Protein AF-A0A950RKT7-F1 (afdb_monomer_lite)

Foldseek 3Di:
DDPLVVVQVVVCVVVVHHDDSCPDDDDDLDPAAKDKDFDDDPPDPPFGQKIWIDSDPVDTDIDGLDPPRDPVSRVVRVVVVCVVVVCSRCVVVPDDDDDDPDD

pLDDT: mean 83.09, std 12.19, range [38.41, 96.81]

Secondary structure (DSSP, 8-state):
--HHHHHHHHHHHHHTS-------------SSPPEEEEE--TT-TT--SEEEEESSTTSEEEEE--SS--HHHHHHHHHHHHHHHHHHHHHHHH-PPPPP---

Sequence (103 aa):
MNHLDITLAARAHGTGRALRSAWFRHRRLQPQPLALVLFQLGAEPFSAAAIGWGERHDRLTLRVAGEPRNRDLAFALLLEFARWFNPRFEAPAAGRETFTRGE

Structure (mmCIF, N/CA/C/O backbone):
data_AF-A0A950RKT7-F1
#
_entry.id   AF-A0A950RKT7-F1
#
loop_
_atom_site.group_PDB
_atom_site.id
_atom_site.type_symbol
_atom_site.label_atom_id
_atom_site.label_alt_id
_atom_site.label_comp_id
_atom_site.label_asym_id
_atom_site.label_entity_id
_atom_site.label_seq_id
_atom_site.pdbx_PDB_ins_code
_atom_site.Cartn_x
_atom_site.Cartn_y
_atom_site.Cartn_z
_atom_site.occupancy
_atom_site.B_iso_or_equiv
_atom_site.auth_seq_id
_atom_site.auth_comp_id
_atom_site.auth_asym_id
_atom_site.auth_atom_id
_atom_site.pdbx_PDB_model_num
ATOM 1 N N . MET A 1 1 ? -6.230 21.010 22.298 1.00 57.94 1 MET A N 1
ATOM 2 C CA . MET A 1 1 ? -7.123 20.146 23.095 1.00 57.94 1 MET A CA 1
ATOM 3 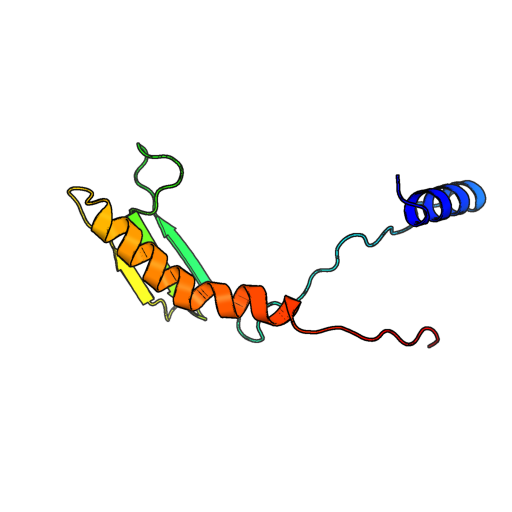C C . MET A 1 1 ? -8.549 20.471 22.680 1.00 57.94 1 MET A C 1
ATOM 5 O O . MET A 1 1 ? -8.946 21.622 22.806 1.00 57.94 1 MET A O 1
ATOM 9 N N . ASN A 1 2 ? -9.245 19.523 22.056 1.00 80.06 2 ASN A N 1
ATOM 10 C CA . ASN A 1 2 ? -10.616 19.679 21.555 1.00 80.06 2 ASN A CA 1
ATOM 11 C C . ASN A 1 2 ? -11.612 19.648 22.736 1.00 80.06 2 ASN A C 1
ATOM 13 O O . ASN A 1 2 ? -11.324 19.072 23.783 1.00 80.06 2 ASN A O 1
ATOM 17 N N . HIS A 1 3 ? -12.800 20.232 22.583 1.00 82.00 3 HIS A N 1
ATOM 18 C CA . HIS A 1 3 ? -13.907 20.151 23.543 1.00 82.00 3 HIS A CA 1
ATOM 19 C C . HIS A 1 3 ? -14.282 18.703 23.919 1.00 82.00 3 HIS A C 1
ATOM 21 O O . HIS A 1 3 ? -14.649 18.436 25.066 1.00 82.00 3 HIS A O 1
ATOM 27 N N . LEU A 1 4 ? -14.142 17.752 22.985 1.00 79.94 4 LEU A N 1
ATOM 28 C CA . LEU A 1 4 ? -14.283 16.314 23.259 1.00 79.94 4 LEU A CA 1
ATOM 29 C C . LEU A 1 4 ? -13.287 15.819 24.320 1.00 79.94 4 LEU A C 1
ATOM 31 O O . LEU A 1 4 ? -13.665 15.049 25.201 1.00 79.94 4 LEU A O 1
ATOM 35 N N . ASP A 1 5 ? -12.055 16.314 24.291 1.00 82.88 5 ASP A N 1
ATOM 36 C CA . ASP A 1 5 ? -10.963 15.881 25.174 1.00 82.88 5 ASP A CA 1
ATOM 37 C C . ASP A 1 5 ? -11.215 16.378 26.584 1.00 82.88 5 ASP A C 1
ATOM 39 O O . ASP A 1 5 ? -11.084 15.628 27.546 1.00 82.88 5 ASP A O 1
ATOM 43 N N . ILE A 1 6 ? -11.649 17.638 26.683 1.00 87.69 6 ILE A N 1
ATOM 44 C CA . ILE A 1 6 ? -12.037 18.286 27.936 1.00 87.69 6 ILE A CA 1
ATOM 45 C C . ILE A 1 6 ? -13.191 17.508 28.581 1.00 87.69 6 ILE A C 1
ATOM 47 O O . ILE A 1 6 ? -13.156 17.208 29.772 1.00 87.69 6 ILE A O 1
ATOM 51 N N . THR A 1 7 ? -14.185 17.114 27.783 1.00 87.50 7 THR A N 1
ATOM 52 C CA . THR A 1 7 ? -15.362 16.377 28.264 1.00 87.50 7 THR A CA 1
ATOM 53 C C . THR A 1 7 ? -15.000 14.960 28.719 1.00 87.50 7 THR A C 1
ATOM 55 O O . THR A 1 7 ? -15.456 14.503 29.770 1.00 87.50 7 THR A O 1
ATOM 58 N N . LEU A 1 8 ? -14.158 14.256 27.957 1.00 87.19 8 LEU A N 1
ATOM 59 C CA . LEU A 1 8 ? -13.673 12.922 28.317 1.00 87.19 8 LEU A CA 1
ATOM 60 C C . LEU A 1 8 ? -12.784 12.964 29.563 1.00 87.19 8 LEU A C 1
ATOM 62 O O . LEU A 1 8 ? -12.943 12.120 30.441 1.00 87.19 8 LEU A O 1
ATOM 66 N N . ALA A 1 9 ? -11.904 13.958 29.684 1.00 87.25 9 ALA A N 1
ATOM 67 C CA . ALA A 1 9 ? -11.055 14.138 30.857 1.00 87.25 9 ALA A CA 1
ATOM 68 C C . ALA A 1 9 ? -11.884 14.436 32.115 1.00 87.25 9 ALA A C 1
ATOM 70 O O . ALA A 1 9 ? -11.700 13.779 33.140 1.00 87.25 9 ALA A O 1
ATOM 71 N N . ALA A 1 10 ? -12.853 15.354 32.026 1.00 92.00 10 ALA A N 1
ATOM 72 C CA . ALA A 1 10 ? -13.749 15.676 33.136 1.00 92.00 10 ALA A CA 1
ATOM 73 C C . ALA A 1 10 ? -14.552 14.448 33.599 1.00 92.00 10 ALA A C 1
ATOM 75 O O . ALA A 1 10 ? -14.679 14.188 34.796 1.00 92.00 10 ALA A O 1
ATOM 76 N N . ARG A 1 11 ? -15.050 13.638 32.657 1.00 88.44 11 ARG A N 1
ATOM 77 C CA . ARG A 1 11 ? -15.815 12.426 32.976 1.00 88.44 11 ARG A CA 1
ATOM 78 C C . ARG A 1 11 ? -14.934 11.297 33.519 1.00 88.44 11 ARG A C 1
ATOM 80 O O . ARG A 1 11 ? -15.370 10.575 34.414 1.00 88.44 11 ARG A O 1
ATOM 87 N N . ALA A 1 12 ? -13.707 11.145 33.022 1.00 91.88 12 ALA A N 1
ATOM 88 C CA . ALA A 1 12 ? -12.743 10.186 33.561 1.00 91.88 12 ALA A CA 1
ATOM 89 C C . ALA A 1 12 ? -12.375 10.537 35.009 1.00 91.88 12 ALA A C 1
ATOM 91 O O . ALA A 1 12 ? -12.364 9.660 35.869 1.00 91.88 12 ALA A O 1
ATOM 92 N N . HIS A 1 13 ? -12.176 11.830 35.292 1.00 93.25 13 HIS A N 1
ATOM 93 C CA . HIS A 1 13 ? -11.932 12.330 36.642 1.00 93.25 13 HIS A CA 1
ATOM 94 C C . HIS A 1 13 ? -13.120 12.061 37.576 1.00 93.25 13 HIS A C 1
ATOM 96 O O . HIS A 1 13 ? -12.940 11.465 38.633 1.00 93.25 13 HIS A O 1
ATOM 102 N N . GLY A 1 14 ? -14.345 12.401 37.157 1.00 94.12 14 GLY A N 1
ATOM 103 C CA . GLY A 1 14 ? -15.545 12.187 37.976 1.00 94.12 14 GLY A CA 1
ATOM 104 C C . GLY A 1 14 ? -15.896 10.714 38.225 1.00 94.12 14 GLY A C 1
ATOM 105 O O . GLY A 1 14 ? -16.540 10.398 39.218 1.00 94.12 14 GLY A O 1
ATOM 106 N N . THR A 1 15 ? -15.479 9.801 37.342 1.00 90.44 15 THR A N 1
ATOM 107 C CA . THR A 1 15 ? -15.768 8.359 37.473 1.00 90.44 15 THR A CA 1
ATOM 108 C C . THR A 1 15 ? -14.597 7.536 38.008 1.00 90.44 15 THR A C 1
ATOM 110 O O . THR A 1 15 ? -14.775 6.348 38.277 1.00 90.44 15 THR A O 1
ATOM 113 N N . GLY A 1 16 ? -13.402 8.125 38.136 1.00 90.88 16 GLY A N 1
ATOM 114 C CA . GLY A 1 16 ? -12.177 7.417 38.520 1.00 90.88 16 GLY A CA 1
ATOM 115 C C . GLY A 1 16 ? -11.766 6.311 37.541 1.00 90.88 16 GLY A C 1
ATOM 116 O O . GLY A 1 16 ? -11.042 5.389 37.913 1.00 90.88 16 GLY A O 1
ATOM 117 N N . ARG A 1 17 ? -12.262 6.348 36.299 1.00 79.31 17 ARG A N 1
ATOM 118 C CA . ARG A 1 17 ? -12.048 5.304 35.291 1.00 79.31 17 ARG A CA 1
ATOM 119 C C . ARG A 1 17 ? -11.530 5.914 34.001 1.00 79.31 17 ARG A C 1
ATOM 121 O O . ARG A 1 17 ? -12.006 6.955 33.555 1.00 79.31 17 ARG A O 1
ATOM 128 N N . ALA A 1 18 ? -10.590 5.223 33.365 1.00 81.81 18 ALA A N 1
ATOM 129 C CA . ALA A 1 18 ? -10.154 5.579 32.024 1.00 81.81 18 ALA A CA 1
ATOM 130 C C . ALA A 1 18 ? -11.328 5.449 31.040 1.00 81.81 18 ALA A C 1
ATOM 132 O O . ALA A 1 18 ? -12.026 4.433 31.016 1.00 81.81 18 ALA A O 1
ATOM 133 N N . LEU A 1 19 ? -11.539 6.478 30.219 1.00 80.25 19 LEU A N 1
ATOM 134 C CA . LEU A 1 19 ? -12.571 6.487 29.187 1.00 80.25 19 LEU A CA 1
ATOM 135 C C . LEU A 1 19 ? -11.944 6.292 27.813 1.00 80.25 19 LEU A C 1
ATOM 137 O O . LEU A 1 19 ? -10.906 6.873 27.496 1.00 80.25 19 LEU A O 1
ATOM 141 N N . ARG A 1 20 ? -12.598 5.486 26.972 1.00 74.12 20 ARG A N 1
ATOM 142 C CA . ARG A 1 20 ? -12.207 5.347 25.569 1.00 74.12 20 ARG A CA 1
ATOM 143 C C . ARG A 1 20 ? -12.480 6.661 24.853 1.00 74.12 20 ARG A C 1
ATOM 145 O O . ARG A 1 20 ? -13.626 7.077 24.733 1.00 74.12 20 ARG A O 1
ATOM 152 N N . SER A 1 21 ? -11.422 7.271 24.344 1.00 75.25 21 SER A N 1
ATOM 153 C CA . SER A 1 21 ? -11.517 8.459 23.502 1.00 75.25 21 SER A CA 1
ATOM 154 C C . SER A 1 21 ? -11.886 8.140 22.054 1.00 75.25 21 SER A C 1
ATOM 156 O O . SER A 1 21 ? -12.345 9.028 21.350 1.00 75.25 21 SER A O 1
ATOM 158 N N . ALA A 1 22 ? -11.713 6.879 21.629 1.00 68.94 22 ALA A N 1
ATOM 159 C CA . ALA A 1 22 ? -12.051 6.353 20.300 1.00 68.94 22 ALA A CA 1
ATOM 160 C C . ALA A 1 22 ? -11.707 7.309 19.140 1.00 68.94 22 ALA A C 1
ATOM 162 O O . ALA A 1 22 ? -12.424 7.366 18.145 1.00 68.94 22 ALA A O 1
ATOM 163 N N . TRP A 1 23 ? -10.592 8.040 19.263 1.00 67.12 23 TRP A N 1
ATOM 164 C CA . TRP A 1 23 ? -10.110 8.981 18.246 1.00 67.12 23 TRP A CA 1
ATOM 165 C C . TRP A 1 23 ? -9.964 8.341 16.874 1.00 67.12 23 TRP A C 1
ATOM 167 O O . TRP A 1 23 ? -10.163 8.985 15.847 1.00 67.12 23 TRP A O 1
ATOM 177 N N . PHE A 1 24 ? -9.619 7.057 16.882 1.00 68.06 24 PHE A N 1
ATOM 178 C CA . PHE A 1 24 ? -9.430 6.255 15.698 1.00 68.06 24 PHE A CA 1
ATOM 179 C C . PHE A 1 24 ? -10.269 4.994 15.818 1.00 68.06 24 PH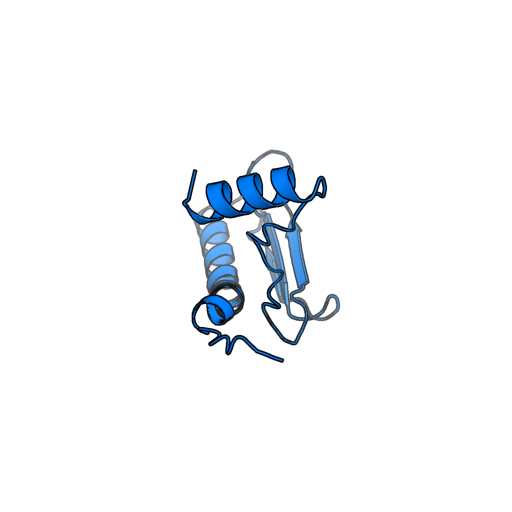E A C 1
ATOM 181 O O . PHE A 1 24 ? -10.341 4.351 16.867 1.00 68.06 24 PHE A O 1
ATOM 188 N N . ARG A 1 25 ? -10.887 4.638 14.701 1.00 71.44 25 ARG A N 1
ATOM 189 C CA . ARG A 1 25 ? -11.577 3.371 14.507 1.00 71.44 25 ARG A CA 1
ATOM 190 C C . ARG A 1 25 ? -10.856 2.621 13.407 1.00 71.44 25 ARG A C 1
ATOM 192 O O . ARG A 1 25 ? -10.492 3.212 12.390 1.00 71.44 25 ARG A O 1
ATOM 199 N N . HIS A 1 26 ? -10.676 1.321 13.592 1.00 77.19 26 HIS A N 1
ATOM 200 C CA . HIS A 1 26 ? -10.249 0.478 12.488 1.00 77.19 26 HIS A CA 1
ATOM 201 C C . HIS A 1 26 ? -11.380 0.446 11.466 1.00 77.19 26 HIS A C 1
ATOM 203 O O . HIS A 1 26 ? -12.493 0.024 11.778 1.00 77.19 26 HIS A O 1
ATOM 209 N N . ARG A 1 27 ? -11.102 0.920 10.253 1.00 79.12 27 ARG A N 1
ATOM 210 C CA . ARG A 1 27 ? -12.023 0.799 9.129 1.00 79.12 27 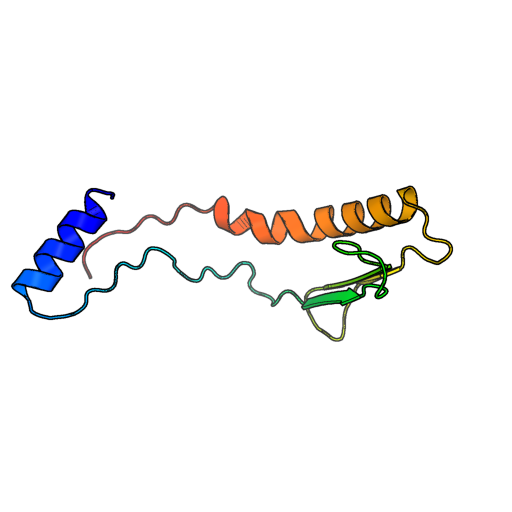ARG A CA 1
ATOM 211 C C . ARG A 1 27 ? -11.478 -0.243 8.175 1.00 79.12 27 ARG A C 1
ATOM 213 O O . ARG A 1 27 ? -10.318 -0.191 7.774 1.00 79.12 27 ARG A O 1
ATOM 220 N N . ARG A 1 28 ? -12.332 -1.191 7.808 1.00 84.06 28 ARG A N 1
ATOM 221 C CA . ARG A 1 28 ? -12.019 -2.142 6.749 1.00 84.06 28 ARG A CA 1
ATOM 222 C C . ARG A 1 28 ? -11.928 -1.379 5.429 1.00 84.06 28 ARG A C 1
ATOM 224 O O . ARG A 1 28 ? -12.892 -0.721 5.048 1.00 84.06 28 ARG A O 1
ATOM 231 N N . LEU A 1 29 ? -10.781 -1.468 4.758 1.00 87.31 29 LEU A N 1
ATOM 232 C CA . LEU A 1 29 ? -10.578 -0.788 3.479 1.00 87.31 29 LEU A CA 1
ATOM 233 C C . LEU A 1 29 ? -11.324 -1.495 2.344 1.00 87.31 29 LEU A C 1
ATOM 235 O O . LEU A 1 29 ? -12.020 -0.859 1.561 1.00 87.31 29 LEU A O 1
ATOM 239 N N . GLN A 1 30 ? -11.225 -2.826 2.295 1.00 86.38 30 GLN A N 1
ATOM 240 C CA . GLN A 1 30 ? -11.843 -3.665 1.270 1.00 86.38 30 GLN A CA 1
ATOM 241 C C . GLN A 1 30 ? -12.399 -4.969 1.868 1.00 86.38 30 GLN A C 1
ATOM 243 O O . GLN A 1 30 ? -11.929 -5.420 2.921 1.00 86.38 30 GLN A O 1
ATOM 248 N N . PRO A 1 31 ? -13.391 -5.611 1.218 1.00 85.88 31 PRO A N 1
ATOM 249 C CA . PRO A 1 31 ? -13.837 -6.946 1.598 1.00 85.88 31 PRO A CA 1
ATOM 250 C C . PRO A 1 31 ? -12.700 -7.975 1.496 1.00 85.88 31 PRO A C 1
ATOM 252 O O . PRO A 1 31 ? -12.450 -8.732 2.429 1.00 85.88 31 PRO A O 1
ATOM 255 N N . GLN A 1 32 ? -11.955 -7.984 0.402 1.00 86.31 32 GLN A N 1
ATOM 256 C CA . GLN A 1 32 ? -10.791 -8.848 0.250 1.00 86.31 32 GLN A CA 1
ATOM 257 C C . GLN A 1 32 ? -9.560 -8.198 0.907 1.00 86.31 32 GLN A C 1
ATOM 259 O O . GLN A 1 32 ? -9.444 -6.969 0.898 1.00 86.31 32 GLN A O 1
ATOM 264 N N . PRO A 1 33 ? -8.650 -8.982 1.513 1.00 87.62 33 PRO A N 1
ATOM 265 C CA . PRO A 1 33 ? -7.417 -8.434 2.063 1.00 87.62 33 PRO A CA 1
ATOM 266 C C . PRO A 1 33 ? -6.538 -7.862 0.944 1.00 87.62 33 PRO A C 1
ATOM 268 O O . PRO A 1 33 ? -6.500 -8.393 -0.160 1.00 87.62 33 PRO A O 1
ATOM 271 N N . LEU A 1 34 ? -5.800 -6.794 1.240 1.00 91.06 34 LEU A N 1
ATOM 272 C CA . LEU A 1 34 ? -4.767 -6.282 0.341 1.00 91.06 34 LEU A CA 1
ATOM 273 C C . LEU A 1 34 ? -3.445 -6.969 0.681 1.00 91.06 34 LEU A C 1
ATOM 275 O O . LEU A 1 34 ? -2.993 -6.909 1.823 1.00 91.06 34 LEU A O 1
ATOM 279 N N . ALA A 1 35 ? -2.830 -7.614 -0.304 1.00 93.50 35 ALA A N 1
ATOM 280 C CA . ALA A 1 35 ? -1.505 -8.200 -0.192 1.00 93.50 35 ALA A CA 1
ATOM 281 C C . ALA A 1 35 ? -0.499 -7.273 -0.878 1.00 93.50 35 ALA A C 1
ATOM 283 O O . ALA A 1 35 ? -0.635 -6.992 -2.068 1.00 93.50 35 ALA A O 1
ATOM 284 N N . LEU A 1 36 ? 0.486 -6.789 -0.118 1.00 94.12 36 LEU A N 1
ATOM 285 C CA . LEU A 1 36 ? 1.526 -5.869 -0.576 1.00 94.12 36 LEU A CA 1
ATOM 286 C C . LEU A 1 36 ? 2.896 -6.393 -0.152 1.00 94.12 36 LEU A C 1
ATOM 288 O O . LEU A 1 36 ? 3.100 -6.717 1.017 1.00 94.12 36 LEU A O 1
ATOM 292 N N . VAL A 1 37 ? 3.835 -6.438 -1.090 1.00 93.44 37 VAL A N 1
ATOM 293 C CA . VAL A 1 37 ? 5.233 -6.798 -0.847 1.00 93.44 37 VAL A CA 1
ATOM 294 C C . VAL A 1 37 ? 6.108 -5.749 -1.514 1.00 93.44 37 VAL A C 1
ATOM 296 O O . VAL A 1 37 ? 6.047 -5.567 -2.727 1.00 93.44 37 VAL A O 1
ATOM 299 N N . LEU A 1 38 ? 6.915 -5.056 -0.716 1.00 91.50 38 LEU A N 1
ATOM 300 C CA . LEU A 1 38 ? 7.870 -4.056 -1.182 1.00 91.50 38 LEU A CA 1
ATOM 301 C C . LEU A 1 38 ? 9.276 -4.606 -0.994 1.00 91.50 38 LEU A C 1
ATOM 303 O O . LEU A 1 38 ? 9.622 -5.062 0.095 1.00 91.50 38 LEU A O 1
ATOM 307 N N . PHE A 1 39 ? 10.084 -4.550 -2.046 1.00 90.12 39 PHE A N 1
ATOM 308 C CA . PHE A 1 39 ? 11.488 -4.923 -1.987 1.00 90.12 39 PHE A CA 1
ATOM 309 C C . PHE A 1 39 ? 12.361 -3.707 -2.281 1.00 90.12 39 PHE A C 1
ATOM 311 O O . PHE A 1 39 ? 12.186 -3.035 -3.298 1.00 90.12 39 PHE A O 1
ATOM 318 N N . GLN A 1 40 ? 13.318 -3.445 -1.396 1.00 87.19 40 GLN A N 1
ATOM 319 C CA . GLN A 1 40 ? 14.258 -2.331 -1.478 1.00 87.19 40 GLN A CA 1
ATOM 320 C C . GLN A 1 40 ? 15.689 -2.888 -1.490 1.00 87.19 40 GLN A C 1
ATOM 322 O O . GLN A 1 40 ? 16.001 -3.784 -0.707 1.00 87.19 40 GLN A O 1
ATOM 327 N N . LEU A 1 41 ? 16.577 -2.343 -2.333 1.00 82.50 41 LEU A N 1
ATOM 328 C CA . LEU A 1 41 ? 18.018 -2.609 -2.194 1.00 82.50 41 LEU A CA 1
ATOM 329 C C . LEU A 1 41 ? 18.590 -1.699 -1.103 1.00 82.50 41 LEU A C 1
ATOM 331 O O . LEU A 1 41 ? 18.233 -0.521 -1.027 1.00 82.50 41 LEU A O 1
ATOM 335 N N . GLY A 1 42 ? 19.499 -2.228 -0.284 1.00 79.19 42 GLY A N 1
ATOM 336 C CA . GLY A 1 42 ? 19.917 -1.622 0.988 1.00 79.19 42 GLY A CA 1
ATOM 337 C C . GLY A 1 42 ? 20.484 -0.194 0.942 1.00 79.19 42 GLY A C 1
ATOM 338 O O . GLY A 1 42 ? 20.550 0.445 1.984 1.00 79.19 42 GLY A O 1
ATOM 339 N N . ALA A 1 43 ? 20.860 0.329 -0.227 1.00 71.88 43 ALA A N 1
ATOM 340 C CA . ALA A 1 43 ? 21.537 1.620 -0.359 1.00 71.88 43 ALA A CA 1
ATOM 341 C C . ALA A 1 43 ? 20.620 2.837 -0.611 1.00 71.88 43 ALA A C 1
ATOM 343 O O . ALA A 1 43 ? 21.123 3.956 -0.637 1.00 71.88 43 ALA A O 1
ATOM 344 N N . GLU A 1 44 ? 19.304 2.665 -0.803 1.00 70.50 44 GLU A N 1
ATOM 345 C CA . GLU A 1 44 ? 18.408 3.793 -1.126 1.00 70.50 44 GLU A CA 1
ATOM 346 C C . GLU A 1 44 ? 17.143 3.825 -0.262 1.00 70.50 44 GLU A C 1
ATOM 348 O O . GLU A 1 44 ? 16.217 3.042 -0.512 1.00 70.50 44 GLU A O 1
ATOM 353 N N . PRO A 1 45 ? 17.064 4.742 0.718 1.00 73.75 45 PRO A N 1
ATOM 354 C CA . PRO A 1 45 ? 15.866 4.909 1.524 1.00 73.75 45 PRO A CA 1
ATOM 355 C C . PRO A 1 45 ? 14.694 5.376 0.654 1.00 73.75 45 PRO A C 1
ATOM 357 O O . PRO A 1 45 ? 14.865 6.162 -0.276 1.00 73.75 45 PRO A O 1
ATOM 360 N N . PHE A 1 46 ? 13.492 4.902 0.985 1.00 74.94 46 PHE A N 1
ATOM 361 C CA . PHE A 1 46 ? 12.236 5.274 0.317 1.00 74.94 46 PHE A CA 1
ATOM 362 C C . PHE A 1 46 ? 12.132 4.851 -1.160 1.00 74.94 46 PHE A C 1
ATOM 364 O O . PHE A 1 46 ? 11.296 5.378 -1.893 1.00 74.94 46 PHE A O 1
ATOM 371 N N . SER A 1 47 ? 12.946 3.884 -1.597 1.00 80.38 47 SER A N 1
ATOM 372 C CA . SER A 1 47 ? 12.862 3.291 -2.935 1.00 80.38 47 SER A CA 1
ATOM 373 C C . SER A 1 47 ? 12.195 1.913 -2.896 1.00 80.38 47 SER A C 1
ATOM 375 O O . SER A 1 47 ? 12.296 1.180 -1.914 1.00 80.38 47 SER A O 1
ATOM 377 N N . ALA A 1 48 ? 11.533 1.533 -3.988 1.00 85.94 48 ALA A N 1
ATOM 378 C CA . ALA A 1 48 ? 11.070 0.167 -4.205 1.00 85.94 48 ALA A CA 1
ATOM 379 C C . ALA A 1 48 ? 11.668 -0.348 -5.518 1.00 85.94 48 ALA A C 1
ATOM 381 O O . ALA A 1 48 ? 11.318 0.119 -6.599 1.00 85.94 48 ALA A O 1
ATOM 382 N N . ALA A 1 49 ? 12.590 -1.304 -5.417 1.00 88.44 49 ALA A N 1
ATOM 383 C CA . ALA A 1 49 ? 13.186 -1.975 -6.571 1.00 88.44 49 ALA A CA 1
ATOM 384 C C . ALA A 1 49 ? 12.195 -2.953 -7.223 1.00 88.44 49 ALA A C 1
ATOM 386 O O . ALA A 1 49 ? 12.207 -3.143 -8.441 1.00 88.44 49 ALA A O 1
ATOM 387 N N . ALA A 1 50 ? 11.313 -3.543 -6.414 1.00 91.44 50 ALA A N 1
ATOM 388 C CA . ALA A 1 50 ? 10.184 -4.330 -6.881 1.00 91.44 50 ALA A CA 1
ATOM 389 C C 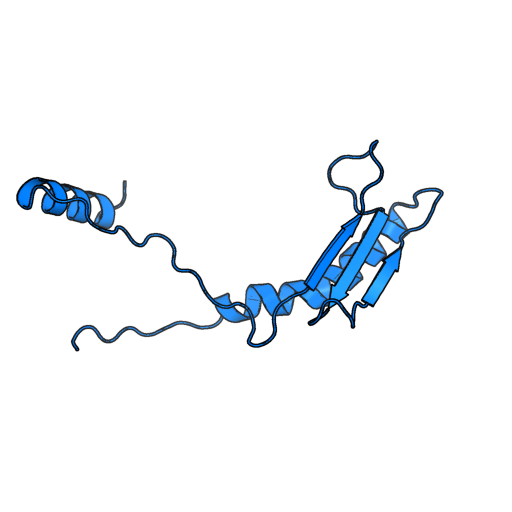. ALA A 1 50 ? 8.971 -4.149 -5.962 1.00 91.44 50 ALA A C 1
ATOM 391 O O . ALA A 1 50 ? 9.115 -3.930 -4.756 1.00 91.44 50 ALA A O 1
ATOM 392 N N . ILE A 1 51 ? 7.778 -4.267 -6.544 1.00 94.56 51 ILE A N 1
ATOM 393 C CA . ILE A 1 51 ? 6.506 -4.244 -5.820 1.00 94.56 51 ILE A CA 1
ATOM 394 C C . ILE A 1 51 ? 5.659 -5.416 -6.306 1.00 94.56 51 ILE A C 1
ATOM 396 O O . ILE A 1 51 ? 5.430 -5.575 -7.505 1.00 94.56 51 ILE A O 1
ATOM 400 N N . GLY A 1 52 ? 5.191 -6.225 -5.361 1.00 95.94 52 GLY A N 1
ATOM 401 C CA . GLY A 1 52 ? 4.130 -7.203 -5.553 1.00 95.94 52 GLY A CA 1
ATOM 402 C C . GLY A 1 52 ? 2.838 -6.696 -4.923 1.00 95.94 52 GLY A C 1
ATOM 403 O O . GLY A 1 52 ? 2.844 -6.331 -3.747 1.00 95.94 52 GLY A O 1
ATOM 404 N N . TRP A 1 53 ? 1.732 -6.678 -5.666 1.00 96.81 53 TRP A N 1
ATOM 405 C CA . TRP A 1 53 ? 0.433 -6.279 -5.118 1.00 96.81 53 TRP A CA 1
ATOM 406 C C . TRP A 1 53 ? -0.726 -7.131 -5.636 1.00 96.81 53 TRP A C 1
ATOM 408 O O . TRP A 1 53 ? -0.722 -7.596 -6.775 1.00 96.81 53 TRP A O 1
ATOM 418 N N . GLY A 1 54 ? -1.744 -7.331 -4.803 1.00 95.25 54 GLY A N 1
ATOM 419 C CA . GLY A 1 54 ? -2.934 -8.090 -5.170 1.00 95.25 54 GLY A CA 1
ATOM 420 C C . GLY A 1 54 ? -3.917 -8.248 -4.017 1.00 95.25 54 GLY A C 1
ATOM 421 O O . GLY A 1 54 ? -3.793 -7.613 -2.973 1.00 95.25 54 GLY A O 1
ATOM 422 N N . GLU A 1 55 ? -4.907 -9.113 -4.212 1.00 91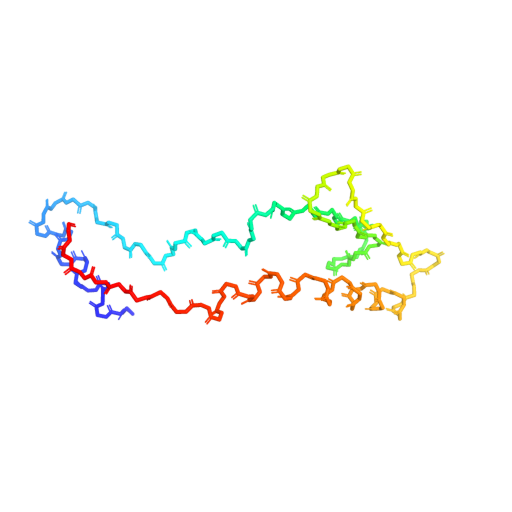.50 55 GLU A N 1
ATOM 423 C CA . GLU A 1 55 ? -5.951 -9.396 -3.211 1.00 91.50 55 GLU A CA 1
ATOM 424 C C . GLU A 1 55 ? -5.669 -10.689 -2.420 1.00 91.50 55 GLU A C 1
ATOM 426 O O . GLU A 1 55 ? -6.414 -11.063 -1.515 1.00 91.50 55 GLU A O 1
ATOM 431 N N . ARG A 1 56 ? -4.593 -11.405 -2.778 1.00 87.44 56 ARG A N 1
ATOM 432 C CA . ARG A 1 56 ? -4.136 -12.650 -2.147 1.00 87.44 56 ARG A CA 1
ATOM 433 C C . ARG A 1 56 ? -2.627 -12.820 -2.330 1.00 87.44 56 ARG A C 1
ATOM 435 O O . ARG A 1 56 ? -2.070 -12.351 -3.319 1.00 87.44 56 ARG A O 1
ATOM 442 N N . HIS A 1 57 ? -1.980 -13.531 -1.407 1.00 82.94 57 HIS A N 1
ATOM 443 C CA . HIS A 1 57 ? -0.531 -13.774 -1.441 1.00 82.94 57 HIS A CA 1
ATOM 444 C C . HIS A 1 57 ? -0.079 -14.643 -2.630 1.00 82.94 57 HIS A C 1
ATOM 446 O O . HIS A 1 57 ? 1.048 -14.508 -3.089 1.00 82.94 57 HIS A O 1
ATOM 452 N N . ASP A 1 58 ? -0.958 -15.508 -3.141 1.00 88.19 58 ASP A N 1
ATOM 453 C CA . ASP A 1 58 ? -0.720 -16.421 -4.268 1.00 88.19 58 ASP A CA 1
ATOM 454 C C . ASP A 1 58 ? -1.062 -15.801 -5.634 1.00 88.19 58 ASP A C 1
ATOM 456 O O . ASP A 1 58 ? -0.871 -16.428 -6.674 1.00 88.19 58 ASP A O 1
ATOM 460 N N . ARG A 1 59 ? -1.568 -14.561 -5.651 1.00 89.75 59 ARG A N 1
ATOM 461 C CA . ARG A 1 59 ? -2.017 -13.869 -6.864 1.00 89.75 59 ARG A CA 1
ATOM 462 C C . ARG A 1 59 ? -1.561 -12.414 -6.866 1.00 89.75 59 ARG A C 1
ATOM 464 O O . ARG A 1 59 ? -2.373 -11.487 -6.865 1.00 89.75 59 ARG A O 1
ATOM 471 N N . LEU A 1 60 ? -0.245 -12.228 -6.858 1.00 94.81 60 LEU A N 1
ATOM 472 C CA . LEU A 1 60 ? 0.382 -10.912 -6.914 1.00 94.81 60 LEU A CA 1
ATOM 473 C C . LEU A 1 60 ? 0.708 -10.518 -8.355 1.00 94.81 60 LEU A C 1
ATOM 475 O O . LEU A 1 60 ? 1.283 -11.291 -9.119 1.00 94.81 60 LEU A O 1
ATOM 479 N N . THR A 1 61 ? 0.391 -9.275 -8.702 1.00 95.81 61 THR A N 1
ATOM 480 C CA . THR A 1 61 ? 1.033 -8.585 -9.819 1.00 95.81 61 THR A CA 1
ATOM 481 C C . THR A 1 61 ? 2.403 -8.137 -9.339 1.00 95.81 61 THR A C 1
ATOM 483 O O . THR A 1 61 ? 2.488 -7.318 -8.428 1.00 95.81 61 THR A O 1
ATOM 486 N N . LEU A 1 62 ? 3.462 -8.699 -9.919 1.00 95.12 62 LEU A N 1
ATOM 487 C CA . LEU A 1 62 ? 4.841 -8.315 -9.631 1.00 95.12 62 LEU A CA 1
ATOM 488 C C . LEU A 1 62 ? 5.355 -7.370 -10.719 1.00 95.12 62 LEU A C 1
ATOM 490 O O . LEU A 1 62 ? 5.236 -7.648 -11.919 1.00 95.12 62 LEU A O 1
ATOM 494 N N . ARG A 1 63 ? 5.963 -6.266 -10.291 1.00 94.00 63 ARG A N 1
ATOM 495 C CA . ARG A 1 63 ? 6.765 -5.383 -11.137 1.00 94.00 63 ARG A CA 1
ATOM 496 C C . ARG A 1 63 ? 8.130 -5.169 -10.524 1.00 94.00 63 ARG A C 1
ATOM 498 O O . ARG A 1 63 ? 8.271 -5.104 -9.305 1.00 94.00 63 ARG A O 1
ATOM 505 N N . VAL A 1 64 ? 9.116 -5.025 -11.397 1.00 91.50 64 VAL A N 1
ATOM 506 C CA . VAL A 1 64 ? 10.517 -4.804 -11.052 1.00 91.50 64 VAL A CA 1
ATOM 507 C C . VAL A 1 64 ? 10.994 -3.634 -11.902 1.00 91.50 64 VAL A C 1
ATOM 509 O O . VAL A 1 64 ? 10.837 -3.671 -13.119 1.00 91.50 64 VAL A O 1
ATOM 512 N N . ALA A 1 65 ? 11.540 -2.594 -11.274 1.00 85.00 65 ALA A N 1
ATOM 513 C CA . ALA A 1 65 ? 12.068 -1.435 -12.000 1.00 85.00 65 ALA A CA 1
ATOM 514 C C . ALA A 1 65 ? 13.404 -1.749 -12.709 1.00 85.00 65 ALA A C 1
ATOM 516 O O . ALA A 1 65 ? 13.785 -1.039 -13.634 1.00 85.00 65 ALA A O 1
ATOM 517 N N . GLY A 1 66 ? 14.065 -2.846 -12.315 1.00 68.00 66 GLY A N 1
ATOM 518 C CA . GLY A 1 66 ? 15.297 -3.357 -12.922 1.00 68.00 66 GLY A CA 1
ATOM 519 C C . GLY A 1 66 ? 16.566 -2.632 -12.458 1.00 68.00 66 GLY A C 1
ATOM 520 O O . GLY A 1 66 ? 16.495 -1.584 -11.819 1.00 68.00 66 GLY A O 1
ATOM 521 N N . GLU A 1 67 ? 17.721 -3.222 -12.783 1.00 66.38 67 GLU A N 1
ATOM 522 C CA . GLU A 1 67 ? 19.063 -2.635 -12.628 1.00 66.38 67 GLU A CA 1
ATOM 523 C C . GLU A 1 67 ? 19.700 -2.490 -14.035 1.00 66.38 67 GLU A C 1
ATOM 525 O O . GLU A 1 67 ? 19.538 -3.410 -14.843 1.00 66.38 67 GLU A O 1
ATOM 530 N N . PRO A 1 68 ? 20.416 -1.392 -14.365 1.00 67.81 68 PRO A N 1
ATOM 531 C CA . PRO A 1 68 ? 20.666 -0.225 -13.529 1.00 67.81 68 PRO A CA 1
ATOM 532 C C . PRO A 1 68 ? 19.393 0.545 -13.197 1.00 67.81 68 PRO A C 1
ATOM 534 O O . PRO A 1 68 ? 18.485 0.647 -14.024 1.00 67.81 68 PRO A O 1
ATOM 537 N N . ARG A 1 69 ? 19.325 1.081 -11.977 1.00 68.50 69 ARG A N 1
ATOM 538 C CA . ARG A 1 69 ? 18.168 1.856 -11.518 1.00 68.50 69 ARG A CA 1
ATOM 539 C C . ARG A 1 69 ? 17.900 3.040 -12.438 1.00 68.50 69 ARG A C 1
ATOM 541 O O . ARG A 1 69 ? 18.620 4.037 -12.437 1.00 68.50 69 ARG A O 1
ATOM 548 N N . ASN A 1 70 ? 16.809 2.947 -13.186 1.00 82.25 70 ASN A N 1
ATOM 549 C CA . ASN A 1 70 ? 16.278 4.049 -13.965 1.00 82.25 70 ASN A CA 1
ATOM 550 C C . ASN A 1 70 ? 15.126 4.697 -13.185 1.00 82.25 70 ASN A C 1
ATOM 552 O O . ASN A 1 70 ? 14.118 4.052 -12.884 1.00 82.25 70 ASN A O 1
ATOM 556 N N . ARG A 1 71 ? 15.276 5.988 -12.865 1.00 85.00 71 ARG A N 1
ATOM 557 C CA . ARG A 1 71 ? 14.267 6.766 -12.138 1.00 85.00 71 ARG A CA 1
ATOM 558 C C . ARG A 1 71 ? 12.914 6.739 -12.848 1.00 85.00 71 ARG A C 1
ATOM 560 O O . ARG A 1 71 ? 11.900 6.567 -12.180 1.00 85.00 71 ARG A O 1
ATOM 567 N N . ASP A 1 72 ? 12.890 6.844 -14.170 1.00 89.50 72 ASP A N 1
ATOM 568 C CA . ASP A 1 72 ? 11.647 6.839 -14.942 1.00 89.50 72 ASP A CA 1
ATOM 569 C C . ASP A 1 72 ? 10.923 5.497 -14.815 1.00 89.50 72 ASP A C 1
ATOM 571 O O . ASP A 1 72 ? 9.707 5.469 -14.632 1.00 89.50 72 ASP A O 1
ATOM 575 N N . LEU A 1 73 ? 11.667 4.384 -14.807 1.00 88.31 73 LEU A N 1
ATOM 576 C CA . LEU A 1 73 ? 11.101 3.051 -14.577 1.00 88.31 73 LEU A CA 1
ATOM 577 C C . LEU A 1 73 ? 10.578 2.893 -13.145 1.00 88.31 73 LEU A C 1
ATOM 579 O O . LEU A 1 73 ? 9.498 2.336 -12.946 1.00 88.31 73 LEU A O 1
ATOM 583 N N . ALA A 1 74 ? 11.294 3.423 -12.151 1.00 86.94 74 ALA A N 1
ATOM 584 C CA . ALA A 1 74 ? 10.838 3.416 -10.762 1.00 86.94 74 ALA A CA 1
ATOM 585 C C . ALA A 1 74 ? 9.537 4.220 -10.585 1.00 86.94 74 ALA A C 1
ATOM 587 O O . ALA A 1 74 ? 8.593 3.746 -9.952 1.00 86.94 74 ALA A O 1
ATOM 588 N N . PHE A 1 75 ? 9.445 5.409 -11.191 1.00 89.50 75 PHE A N 1
ATOM 589 C CA . PHE A 1 75 ? 8.222 6.213 -11.171 1.00 89.50 75 PHE A CA 1
ATOM 590 C C . PHE A 1 75 ? 7.085 5.558 -11.955 1.00 89.50 75 PHE A C 1
ATOM 592 O O . PHE A 1 75 ? 5.954 5.561 -11.475 1.00 89.50 75 PHE A O 1
ATOM 599 N N . ALA A 1 76 ? 7.357 4.964 -13.118 1.00 90.81 76 ALA A N 1
ATOM 600 C CA . ALA A 1 76 ? 6.351 4.243 -13.894 1.00 90.81 76 ALA A CA 1
ATOM 601 C C . ALA A 1 76 ? 5.749 3.079 -13.091 1.00 90.81 76 ALA A C 1
ATOM 603 O O . ALA A 1 76 ? 4.527 2.935 -13.038 1.00 90.81 76 ALA A O 1
ATOM 604 N N . LEU A 1 77 ? 6.595 2.313 -12.396 1.00 91.31 77 LEU A N 1
ATOM 605 C CA . LEU A 1 77 ? 6.175 1.245 -11.496 1.00 91.31 77 LEU A CA 1
ATOM 606 C C . LEU A 1 77 ? 5.303 1.789 -10.354 1.00 91.31 77 LEU A C 1
ATOM 608 O O . LEU A 1 77 ? 4.209 1.275 -10.113 1.00 91.31 77 LEU A O 1
ATOM 612 N N . LEU A 1 78 ? 5.753 2.846 -9.669 1.00 91.38 78 LEU A N 1
ATOM 613 C CA . LEU A 1 78 ? 4.990 3.471 -8.582 1.00 91.38 78 LEU A CA 1
ATOM 614 C C . LEU A 1 78 ? 3.646 4.023 -9.062 1.00 91.38 78 LEU A C 1
ATOM 616 O O . LEU A 1 78 ? 2.653 3.904 -8.349 1.00 91.38 78 LEU A O 1
ATOM 620 N N . LEU A 1 79 ? 3.589 4.596 -10.265 1.00 94.56 79 LEU A N 1
ATOM 621 C CA . LEU A 1 79 ? 2.351 5.084 -10.870 1.00 94.56 79 LEU A CA 1
ATOM 622 C C . LEU A 1 79 ? 1.385 3.939 -11.184 1.00 94.56 79 LEU A C 1
ATOM 624 O O . LEU A 1 79 ? 0.188 4.079 -10.931 1.00 94.56 79 LEU A O 1
ATOM 628 N N . GLU A 1 80 ? 1.876 2.814 -11.707 1.00 95.00 80 GLU A N 1
ATOM 629 C CA . GLU A 1 80 ? 1.056 1.617 -11.932 1.00 95.00 80 GLU A CA 1
ATOM 630 C C . GLU A 1 80 ? 0.471 1.103 -10.609 1.00 95.00 80 GLU A C 1
ATOM 632 O O . GLU A 1 80 ? -0.742 0.901 -10.498 1.00 95.00 80 GLU A O 1
ATOM 637 N N . PHE A 1 81 ? 1.311 0.985 -9.579 1.00 95.38 81 PHE A N 1
ATOM 638 C CA . PHE A 1 81 ? 0.882 0.586 -8.243 1.00 95.38 81 PHE A CA 1
ATOM 639 C C . PHE A 1 81 ? -0.139 1.566 -7.644 1.00 95.38 81 PHE A C 1
ATOM 641 O O . PHE A 1 81 ? -1.200 1.147 -7.178 1.00 95.38 81 PHE A O 1
ATOM 648 N N . ALA A 1 82 ? 0.128 2.873 -7.701 1.00 95.38 82 ALA A N 1
ATOM 649 C CA . ALA A 1 82 ? -0.740 3.910 -7.145 1.00 95.38 82 ALA A CA 1
ATOM 650 C C . ALA A 1 82 ? -2.128 3.916 -7.801 1.00 95.38 82 ALA A C 1
ATOM 652 O O . ALA A 1 82 ? -3.136 4.064 -7.109 1.00 95.38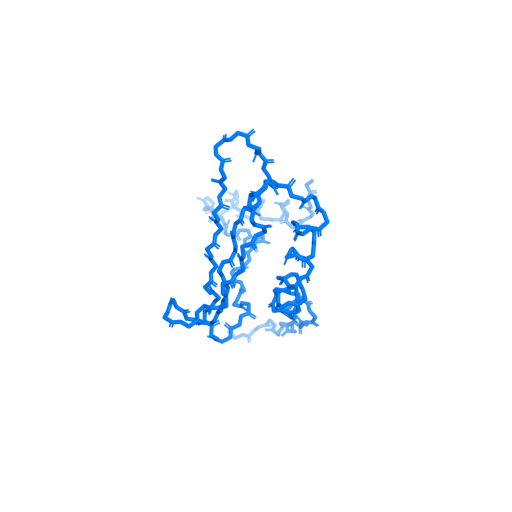 82 ALA A O 1
ATOM 653 N N . ARG A 1 83 ? -2.206 3.688 -9.120 1.00 96.75 83 ARG A N 1
ATOM 654 C CA . ARG A 1 83 ? -3.487 3.545 -9.835 1.00 96.75 83 ARG A CA 1
ATOM 655 C C . ARG A 1 83 ? -4.318 2.376 -9.310 1.00 96.75 83 ARG A C 1
ATOM 657 O O . ARG A 1 83 ? -5.542 2.464 -9.301 1.00 96.75 83 ARG A O 1
ATOM 664 N N . TRP A 1 84 ? -3.677 1.295 -8.867 1.00 95.31 84 TRP A N 1
ATOM 665 C CA . TRP A 1 84 ? -4.367 0.147 -8.283 1.00 95.31 84 TRP A CA 1
ATOM 666 C C . TRP A 1 84 ? -4.700 0.342 -6.794 1.00 95.31 84 TRP A C 1
ATOM 668 O O . TRP A 1 84 ? -5.804 -0.010 -6.366 1.00 95.31 84 TRP A O 1
ATOM 678 N N . PHE A 1 85 ? -3.770 0.895 -6.010 1.00 95.00 85 PHE A N 1
ATOM 679 C CA . PHE A 1 85 ? -3.871 1.005 -4.553 1.00 95.00 85 PHE A CA 1
ATOM 680 C C . PHE A 1 85 ? -4.740 2.177 -4.092 1.00 95.00 85 PHE A C 1
ATOM 682 O O . PHE A 1 85 ? -5.630 1.978 -3.265 1.00 95.00 85 PHE A O 1
ATOM 689 N N . ASN A 1 86 ? -4.533 3.381 -4.638 1.00 95.06 86 ASN A N 1
ATOM 690 C CA . ASN A 1 86 ? -5.185 4.596 -4.137 1.00 95.06 86 ASN A CA 1
ATOM 691 C C . ASN A 1 86 ? -6.717 4.491 -4.150 1.00 95.06 86 ASN A C 1
ATOM 693 O O . ASN A 1 86 ? -7.321 4.785 -3.123 1.00 95.06 86 ASN A O 1
ATOM 697 N N . PRO A 1 87 ? -7.380 3.986 -5.213 1.00 93.38 87 PRO A N 1
ATOM 698 C CA . PRO A 1 87 ? -8.833 3.819 -5.182 1.00 93.38 87 PRO A CA 1
ATOM 699 C C . PRO A 1 87 ? -9.310 2.892 -4.056 1.00 93.38 87 PRO A C 1
ATOM 701 O O . PRO A 1 87 ? -10.369 3.115 -3.481 1.00 93.38 87 PRO A O 1
ATOM 704 N N . ARG A 1 88 ? -8.530 1.860 -3.711 1.00 92.25 88 ARG A N 1
ATOM 705 C CA . ARG A 1 88 ? -8.869 0.884 -2.661 1.00 92.25 88 ARG A CA 1
ATOM 706 C C . ARG A 1 88 ? -8.674 1.450 -1.259 1.00 92.25 88 ARG A C 1
ATOM 708 O O . ARG A 1 88 ? -9.419 1.093 -0.351 1.00 92.25 88 ARG A O 1
ATOM 715 N N . PHE A 1 89 ? -7.675 2.310 -1.094 1.00 91.12 89 PHE A N 1
ATOM 716 C CA . PHE A 1 89 ? -7.383 2.990 0.162 1.00 91.12 89 PHE A CA 1
ATOM 717 C C . PHE A 1 89 ? -8.343 4.159 0.428 1.00 91.12 89 PHE A C 1
ATOM 719 O O . PHE A 1 89 ? -8.815 4.315 1.551 1.00 91.12 89 PHE A O 1
ATOM 726 N N . GLU A 1 90 ? -8.676 4.933 -0.608 1.00 90.75 90 GLU A N 1
ATOM 727 C CA . GLU A 1 90 ? -9.489 6.151 -0.505 1.00 90.75 90 GLU A CA 1
ATOM 728 C C . GLU A 1 90 ? -11.000 5.887 -0.563 1.00 90.75 90 GLU A C 1
ATOM 730 O O . GLU A 1 90 ? -11.777 6.637 0.026 1.00 90.75 90 GLU A O 1
ATOM 735 N N . ALA A 1 91 ? -11.461 4.814 -1.223 1.00 87.62 91 ALA A N 1
ATOM 736 C CA . ALA A 1 91 ? -12.896 4.510 -1.329 1.00 87.62 91 ALA A CA 1
ATOM 737 C C . ALA A 1 91 ? -13.650 4.512 0.022 1.00 87.62 91 ALA A C 1
ATOM 739 O O . ALA A 1 91 ? -14.744 5.080 0.090 1.00 87.62 91 ALA A O 1
ATOM 740 N N . PRO A 1 92 ? -13.103 3.963 1.125 1.00 83.75 92 PRO A N 1
ATOM 741 C CA . PRO A 1 92 ? -13.720 4.072 2.444 1.00 83.75 92 PRO A CA 1
ATOM 742 C C . PRO A 1 92 ? -13.889 5.515 2.932 1.00 83.75 92 PRO A C 1
ATOM 744 O O . PRO A 1 92 ? -14.856 5.795 3.636 1.00 83.75 92 PRO A O 1
ATOM 747 N N . ALA A 1 93 ? -12.987 6.436 2.585 1.00 79.50 93 ALA A N 1
ATOM 748 C CA . ALA A 1 93 ? -13.071 7.833 3.010 1.00 79.50 93 ALA A CA 1
ATOM 749 C C . ALA A 1 93 ? -14.274 8.562 2.385 1.00 79.50 93 ALA A C 1
ATOM 751 O O . ALA A 1 93 ? -14.843 9.454 3.013 1.00 79.50 93 ALA A O 1
ATOM 752 N N . ALA A 1 94 ? -14.722 8.138 1.198 1.00 78.44 94 ALA A N 1
ATOM 753 C CA . ALA A 1 94 ? -15.912 8.686 0.546 1.00 78.44 94 ALA A CA 1
ATOM 754 C C . ALA A 1 94 ? -17.226 8.321 1.271 1.00 78.44 94 ALA A C 1
ATOM 756 O O . ALA A 1 94 ? -18.224 9.034 1.156 1.00 78.44 94 ALA A O 1
ATOM 757 N N . GLY A 1 95 ? -17.245 7.225 2.038 1.00 70.81 95 GLY A N 1
ATOM 758 C CA . GLY A 1 95 ? -18.426 6.785 2.777 1.00 70.81 95 GLY A CA 1
ATOM 759 C C . GLY A 1 95 ? -18.602 7.536 4.098 1.00 70.81 95 GLY A C 1
ATOM 760 O O . GLY A 1 95 ? -17.856 7.286 5.053 1.00 70.81 95 GLY A O 1
ATOM 761 N N . ARG A 1 96 ? -19.632 8.389 4.187 1.00 64.12 96 ARG A N 1
ATOM 762 C CA . ARG A 1 96 ? -20.107 8.976 5.451 1.00 64.12 96 ARG A CA 1
ATOM 763 C C . ARG A 1 96 ? -20.994 7.973 6.185 1.00 64.12 96 ARG A C 1
ATOM 765 O O . ARG A 1 96 ? -22.058 7.614 5.698 1.00 64.12 96 ARG A O 1
ATOM 772 N N . GLU A 1 97 ? -20.568 7.544 7.364 1.00 60.72 97 GLU A N 1
ATOM 773 C CA . GLU A 1 97 ? -21.428 6.775 8.265 1.00 60.72 97 GLU A CA 1
ATOM 774 C C . GLU A 1 97 ? -22.311 7.741 9.051 1.00 60.72 97 GLU A C 1
ATOM 776 O O . GLU A 1 97 ? -21.814 8.657 9.709 1.00 60.72 97 GLU A O 1
ATOM 781 N N . THR A 1 98 ? -23.624 7.553 8.964 1.00 59.59 98 THR A N 1
ATOM 782 C CA . THR A 1 98 ? -24.595 8.269 9.791 1.00 59.59 98 THR A CA 1
ATOM 783 C C . THR A 1 98 ? -24.816 7.446 11.054 1.00 59.59 98 THR A C 1
ATOM 785 O O . THR A 1 98 ? -25.249 6.301 10.975 1.00 59.59 98 THR A O 1
ATOM 788 N N . PHE A 1 99 ? -24.480 8.004 12.215 1.00 55.44 99 PHE A N 1
ATOM 789 C CA . PHE A 1 99 ? -24.760 7.365 13.499 1.00 55.44 99 PHE A CA 1
ATOM 790 C C . PHE A 1 99 ? -26.092 7.862 14.043 1.00 55.44 99 PHE A C 1
ATOM 792 O O . PHE A 1 99 ? -26.240 9.050 14.332 1.00 55.44 99 PHE A O 1
ATOM 799 N N . THR A 1 100 ? -27.028 6.942 14.252 1.00 54.22 100 THR A N 1
ATOM 800 C CA . THR A 1 100 ? -28.199 7.179 15.097 1.00 54.22 100 THR A CA 1
ATOM 801 C C . THR A 1 100 ? -27.825 6.771 16.517 1.00 54.22 100 THR A C 1
ATOM 803 O O . THR A 1 100 ? -27.420 5.639 16.766 1.00 54.22 100 THR A O 1
ATOM 806 N N . ARG A 1 101 ? -27.880 7.712 17.458 1.00 42.47 101 ARG A N 1
ATOM 807 C CA . ARG A 1 101 ? -27.519 7.465 18.858 1.00 42.47 101 ARG A CA 1
ATOM 808 C C . ARG A 1 101 ? -28.756 6.944 19.600 1.00 42.47 101 ARG A C 1
ATOM 810 O O . ARG A 1 101 ? -29.637 7.755 19.864 1.00 42.47 101 ARG A O 1
ATOM 817 N N . GLY A 1 102 ? -28.807 5.654 19.956 1.00 55.25 102 GLY A N 1
ATOM 818 C CA . GLY A 1 102 ? -29.841 5.132 20.867 1.00 55.25 102 GLY A CA 1
ATOM 819 C C . GLY A 1 102 ? -30.367 3.709 20.635 1.00 55.25 102 GLY A C 1
ATOM 820 O O . GLY A 1 102 ? -31.581 3.555 20.587 1.00 55.25 102 GLY A O 1
ATOM 821 N N . GLU A 1 103 ? -29.495 2.699 20.573 1.00 38.41 103 GLU A N 1
ATOM 822 C CA . GLU A 1 103 ? -29.822 1.313 20.973 1.00 38.41 103 GLU A CA 1
ATOM 823 C C . GLU A 1 103 ? -28.787 0.829 21.994 1.00 38.41 103 GLU A C 1
ATOM 825 O O . GLU A 1 103 ? -27.587 1.149 21.799 1.00 38.41 103 GLU A O 1
#

Radius of gyration: 21.31 Å; chains: 1; bounding box: 51×37×54 Å